Protein AF-A0A6L2KQP3-F1 (afdb_monomer_lite)

pLDDT: mean 81.33, std 18.06, range [36.25, 96.25]

Structure (mmCIF, N/CA/C/O backbone):
data_AF-A0A6L2KQP3-F1
#
_entry.id   AF-A0A6L2KQP3-F1
#
loop_
_atom_site.group_PDB
_atom_site.id
_atom_site.type_symbol
_atom_site.label_atom_id
_atom_site.label_alt_id
_atom_site.label_comp_id
_atom_site.label_asym_id
_atom_site.label_entity_id
_atom_site.label_seq_id
_atom_site.pdbx_PDB_ins_code
_atom_site.Cartn_x
_atom_site.Cartn_y
_atom_site.Cartn_z
_atom_site.occupancy
_atom_site.B_iso_or_equiv
_atom_site.auth_seq_id
_atom_site.auth_comp_id
_atom_site.auth_asym_id
_atom_site.auth_atom_id
_atom_site.pdbx_PDB_model_num
ATOM 1 N N . MET A 1 1 ? -21.646 -8.370 39.597 1.00 44.97 1 MET A N 1
ATOM 2 C CA . MET A 1 1 ? -21.007 -9.044 38.446 1.00 44.97 1 MET A CA 1
ATOM 3 C C . MET A 1 1 ? -22.076 -9.747 37.629 1.00 44.97 1 MET A C 1
ATOM 5 O O . MET A 1 1 ? -22.590 -10.759 38.076 1.00 44.97 1 MET A O 1
ATOM 9 N N . SER A 1 2 ? -22.398 -9.215 36.455 1.00 36.31 2 SER A N 1
ATOM 10 C CA . SER A 1 2 ? -22.893 -9.989 35.311 1.00 36.31 2 SER A CA 1
ATOM 11 C C . SER A 1 2 ? -22.695 -9.117 34.068 1.00 36.31 2 SER A C 1
ATOM 13 O O . SER A 1 2 ? -23.436 -8.175 33.807 1.00 36.31 2 SER A O 1
ATOM 15 N N . LEU A 1 3 ? -21.600 -9.358 33.345 1.00 36.25 3 LEU A N 1
ATOM 16 C CA . LEU A 1 3 ? -21.358 -8.745 32.040 1.00 36.25 3 LEU A CA 1
ATOM 17 C C . LEU A 1 3 ? -22.376 -9.348 31.068 1.00 36.25 3 LEU A C 1
ATOM 19 O O . LEU A 1 3 ? -22.222 -10.486 30.631 1.00 36.25 3 LEU A O 1
ATOM 23 N N . SER A 1 4 ? -23.455 -8.619 30.780 1.00 43.75 4 SER A N 1
ATOM 24 C CA . SER A 1 4 ? -24.448 -9.055 29.802 1.00 43.75 4 SER A CA 1
ATOM 25 C C . SER A 1 4 ? -23.834 -9.062 28.400 1.00 43.75 4 SER A C 1
ATOM 27 O O . SER A 1 4 ? -23.363 -8.038 27.902 1.00 43.75 4 SER A O 1
ATOM 29 N N . LEU A 1 5 ? -23.902 -10.238 27.787 1.00 45.34 5 LEU A N 1
ATOM 30 C CA . LEU A 1 5 ? -23.433 -10.728 26.487 1.00 45.34 5 LEU A CA 1
ATOM 31 C C . LEU A 1 5 ? -23.929 -9.959 25.235 1.00 45.34 5 LEU A C 1
ATOM 33 O O . LEU A 1 5 ? -24.027 -10.524 24.152 1.00 45.34 5 LEU A O 1
ATOM 37 N N . ALA A 1 6 ? -24.259 -8.675 25.323 1.00 44.72 6 ALA A N 1
ATOM 38 C CA . ALA A 1 6 ? -24.939 -7.962 24.244 1.00 44.72 6 ALA A CA 1
ATOM 39 C C . ALA A 1 6 ? -24.102 -6.801 23.705 1.00 44.72 6 ALA A C 1
ATOM 41 O O . ALA A 1 6 ? -24.374 -5.637 23.981 1.00 44.72 6 ALA A O 1
ATOM 42 N N . LYS A 1 7 ? -23.086 -7.120 22.897 1.00 41.69 7 LYS A N 1
ATOM 43 C CA . LYS A 1 7 ? -22.569 -6.190 21.876 1.00 41.69 7 LYS A CA 1
ATOM 44 C C . LYS A 1 7 ? -21.984 -6.904 20.653 1.00 41.69 7 LYS A C 1
ATOM 46 O O . LYS A 1 7 ? -21.159 -6.351 19.940 1.00 41.69 7 LYS A O 1
ATOM 51 N N . ASN A 1 8 ? -22.492 -8.099 20.353 1.00 43.59 8 ASN A N 1
ATOM 52 C CA . ASN A 1 8 ? -22.413 -8.672 19.011 1.00 43.59 8 ASN A CA 1
ATOM 53 C C . ASN A 1 8 ? -23.546 -8.071 18.170 1.00 43.59 8 ASN A C 1
ATOM 55 O O . ASN A 1 8 ? -24.522 -8.742 17.843 1.00 43.59 8 ASN A O 1
ATOM 59 N N . PHE A 1 9 ? -23.456 -6.771 17.876 1.00 40.03 9 PHE A N 1
ATOM 60 C CA . PHE A 1 9 ? -24.363 -6.142 16.922 1.00 40.03 9 PHE A CA 1
ATOM 61 C C . PHE A 1 9 ? -23.868 -6.496 15.516 1.00 40.03 9 PHE A C 1
ATOM 63 O O . PHE A 1 9 ? -23.011 -5.826 14.943 1.00 40.03 9 PHE A O 1
ATOM 70 N N . MET A 1 10 ? -24.373 -7.618 15.006 1.00 44.03 10 MET A N 1
ATOM 71 C CA . MET A 1 10 ? -24.329 -7.984 13.596 1.00 44.03 10 MET A CA 1
ATOM 72 C C . MET A 1 10 ? -24.978 -6.859 12.790 1.00 44.03 10 MET A C 1
ATOM 74 O O . MET A 1 10 ? -26.200 -6.743 12.735 1.00 44.03 10 MET A O 1
ATOM 78 N N . PHE A 1 11 ? -24.162 -6.016 12.166 1.00 43.25 11 PHE A N 1
ATOM 79 C CA . PHE A 1 11 ? -24.639 -5.044 11.194 1.00 43.25 11 PHE A CA 1
ATOM 80 C C . PHE A 1 11 ? -24.849 -5.762 9.856 1.00 43.25 11 PHE A C 1
ATOM 82 O O . PHE A 1 11 ? -24.047 -5.671 8.931 1.00 43.25 11 PHE A O 1
ATOM 89 N N . VAL A 1 12 ? -25.920 -6.552 9.783 1.00 46.81 12 VAL A N 1
ATOM 90 C CA . VAL A 1 12 ? -26.441 -7.070 8.518 1.00 46.81 12 VAL A CA 1
ATOM 91 C C . VAL A 1 12 ? -27.135 -5.897 7.838 1.00 46.81 12 VAL A C 1
ATOM 93 O O . VAL A 1 12 ? -28.289 -5.597 8.129 1.00 46.81 12 VAL A O 1
ATOM 96 N N . GLY A 1 13 ? -26.394 -5.184 6.986 1.00 51.16 13 GLY A N 1
ATOM 97 C CA . GLY A 1 13 ? -27.004 -4.229 6.065 1.00 51.16 13 GLY A CA 1
ATOM 98 C C . GLY A 1 13 ? -26.132 -3.126 5.473 1.00 51.16 13 GLY A C 1
ATOM 99 O O . GLY A 1 13 ? -26.520 -2.610 4.432 1.00 51.16 13 GLY A O 1
ATOM 100 N N . ALA A 1 14 ? -24.991 -2.725 6.046 1.00 43.19 14 ALA A N 1
ATOM 101 C CA . ALA A 1 14 ? -24.335 -1.521 5.531 1.00 43.19 14 ALA A CA 1
ATOM 102 C C . ALA A 1 14 ? -22.805 -1.475 5.683 1.00 43.19 14 ALA A C 1
ATOM 104 O O . ALA A 1 14 ? -22.225 -1.869 6.686 1.00 43.19 14 ALA A O 1
ATOM 105 N N . ASP A 1 15 ? -22.179 -0.979 4.619 1.00 45.91 15 ASP A N 1
ATOM 106 C CA . ASP A 1 15 ? -20.753 -0.732 4.427 1.00 45.91 15 ASP A CA 1
ATOM 107 C C . ASP A 1 15 ? -19.818 -1.934 4.680 1.00 45.91 15 ASP A C 1
ATOM 109 O O . ASP A 1 15 ? -19.306 -2.159 5.773 1.00 45.91 15 ASP A O 1
ATOM 113 N N . ASN A 1 16 ? -19.476 -2.656 3.606 1.00 55.16 16 ASN A N 1
ATOM 114 C CA . ASN A 1 16 ? -18.390 -3.648 3.576 1.00 55.16 16 ASN A CA 1
ATOM 115 C C . ASN A 1 16 ? -16.994 -3.010 3.773 1.00 55.16 16 ASN A C 1
ATOM 117 O O . ASN A 1 16 ? -15.998 -3.562 3.306 1.00 55.16 16 ASN A O 1
ATOM 121 N N . ARG A 1 17 ? -16.882 -1.827 4.383 1.00 56.75 17 ARG A N 1
ATOM 122 C CA . ARG A 1 17 ? -15.606 -1.189 4.716 1.00 56.75 17 ARG A CA 1
ATOM 123 C C . ARG A 1 17 ? -15.075 -1.785 6.018 1.00 56.75 17 ARG A C 1
ATOM 125 O O . ARG A 1 17 ? -15.839 -1.886 6.967 1.00 56.75 17 ARG A O 1
ATOM 132 N N . PRO A 1 18 ? -13.782 -2.124 6.112 1.00 59.59 18 PRO A N 1
ATOM 133 C CA . PRO A 1 18 ? -13.110 -2.366 7.384 1.00 59.59 18 PRO A CA 1
ATOM 134 C C . PRO A 1 18 ? -12.825 -1.001 8.023 1.00 59.59 18 PRO A C 1
ATOM 136 O O . PRO A 1 18 ? -11.847 -0.359 7.640 1.00 59.59 18 PRO A O 1
ATOM 139 N N . PRO A 1 19 ? -13.665 -0.470 8.925 1.00 64.25 19 PRO A N 1
ATOM 140 C CA . PRO A 1 19 ? -13.567 0.932 9.265 1.00 64.25 19 PRO A CA 1
ATOM 141 C C . PRO A 1 19 ? -12.707 1.071 10.519 1.00 64.25 19 PRO A C 1
ATOM 143 O O . PRO A 1 19 ? -13.148 0.750 11.626 1.00 64.25 19 PRO A O 1
ATOM 146 N N . MET A 1 20 ? -11.499 1.612 10.367 1.00 76.06 20 MET A N 1
ATOM 147 C CA . MET A 1 20 ? -10.813 2.251 11.486 1.00 76.06 20 MET A CA 1
ATOM 148 C C . MET A 1 20 ? -11.521 3.580 11.758 1.00 76.06 20 MET A C 1
ATOM 150 O O . MET A 1 20 ? -11.089 4.621 11.281 1.00 76.06 20 MET A O 1
ATOM 154 N N . ARG A 1 21 ? -12.667 3.545 12.454 1.00 67.38 21 ARG A N 1
ATOM 155 C CA . ARG A 1 21 ? -13.480 4.750 12.723 1.00 67.38 21 ARG A CA 1
ATOM 156 C C . ARG A 1 21 ? -12.734 5.779 13.576 1.00 67.38 21 ARG A C 1
ATOM 158 O O . ARG A 1 21 ? -12.888 6.973 13.351 1.00 67.38 21 ARG A O 1
ATOM 165 N N . ASP A 1 22 ? -11.911 5.309 14.508 1.00 72.31 22 ASP A N 1
ATOM 166 C CA . ASP A 1 22 ? -11.028 6.114 15.350 1.00 72.31 22 ASP A CA 1
ATOM 167 C C . ASP A 1 22 ? -9.716 5.353 15.637 1.00 72.31 22 ASP A C 1
ATOM 169 O O . ASP A 1 22 ? -9.595 4.156 15.347 1.00 72.31 22 ASP A O 1
ATOM 173 N N . LYS A 1 23 ? -8.728 6.050 16.216 1.00 76.38 23 LYS A N 1
ATOM 174 C CA . LYS A 1 23 ? -7.388 5.504 16.504 1.00 76.38 23 LYS A CA 1
ATOM 175 C C . LYS A 1 23 ? -7.403 4.302 17.460 1.00 76.38 23 LYS A C 1
ATOM 177 O O . LYS A 1 23 ? -6.550 3.430 17.337 1.00 76.38 23 LYS A O 1
ATOM 182 N N . THR A 1 24 ? -8.379 4.199 18.367 1.00 80.44 24 THR A N 1
ATOM 183 C CA . THR A 1 24 ? -8.484 3.088 19.338 1.00 80.44 24 THR A CA 1
ATOM 184 C C . THR A 1 24 ? -8.811 1.751 18.673 1.00 80.44 24 THR A C 1
ATOM 186 O O . THR A 1 24 ? -8.628 0.689 19.266 1.00 80.44 24 THR A O 1
ATOM 189 N N . LYS A 1 25 ? -9.288 1.780 17.421 1.00 84.75 25 LYS A N 1
ATOM 190 C CA . LYS A 1 25 ? -9.589 0.587 16.620 1.00 84.75 25 LYS A CA 1
ATOM 191 C C . LYS A 1 25 ? -8.441 0.158 15.713 1.00 84.75 25 LYS A C 1
ATOM 193 O O . LYS A 1 25 ? -8.632 -0.770 14.929 1.00 84.75 25 LYS A O 1
ATOM 198 N N . TYR A 1 26 ? -7.262 0.774 15.835 1.00 87.25 26 TYR A N 1
ATOM 199 C CA . TYR A 1 26 ? -6.108 0.445 15.002 1.00 87.25 26 TYR A CA 1
ATOM 200 C C . TYR A 1 26 ? -5.740 -1.043 15.064 1.00 87.25 26 TYR A C 1
ATOM 202 O O . TYR A 1 26 ? -5.657 -1.669 14.018 1.00 87.25 26 TYR A O 1
ATOM 210 N N . ASN A 1 27 ? -5.630 -1.649 16.252 1.00 86.69 27 ASN A N 1
ATOM 211 C CA . ASN A 1 27 ? -5.262 -3.071 16.371 1.00 86.69 27 ASN A CA 1
ATOM 212 C C . ASN A 1 27 ? -6.264 -4.003 15.665 1.00 86.69 27 ASN A C 1
ATOM 214 O O . ASN A 1 27 ? -5.884 -4.995 15.036 1.00 86.69 27 ASN A O 1
ATOM 218 N N . SER A 1 28 ? -7.559 -3.667 15.732 1.00 85.75 28 SER A N 1
ATOM 219 C CA . SER A 1 28 ? -8.600 -4.383 14.992 1.00 85.75 28 SER A CA 1
ATOM 220 C C . SER A 1 28 ? -8.452 -4.179 13.486 1.00 85.75 28 SER A C 1
ATOM 222 O O . SER A 1 28 ? -8.566 -5.139 12.731 1.00 85.75 28 SER A O 1
ATOM 224 N N . TRP A 1 29 ? -8.168 -2.953 13.045 1.00 89.56 29 TRP A N 1
ATOM 225 C CA . TRP A 1 29 ? -7.932 -2.642 11.639 1.00 89.56 29 TRP A CA 1
ATOM 226 C C . TRP A 1 29 ? -6.674 -3.329 11.090 1.00 89.56 29 TRP A C 1
ATOM 228 O O . TRP A 1 29 ? -6.771 -3.984 10.058 1.00 89.56 29 TRP A O 1
ATOM 238 N N . GLU A 1 30 ? -5.534 -3.277 11.787 1.00 90.31 30 GLU A N 1
ATOM 239 C CA . GLU A 1 30 ? -4.271 -3.910 11.369 1.00 90.31 30 GLU A CA 1
ATOM 240 C C . GLU A 1 30 ? -4.445 -5.429 11.208 1.00 90.31 30 GLU A C 1
ATOM 242 O O . GLU A 1 30 ? -3.973 -6.008 10.230 1.00 90.31 30 GLU A O 1
ATOM 247 N N . SER A 1 31 ? -5.199 -6.068 12.111 1.00 88.06 31 SER A N 1
ATOM 248 C CA . SER A 1 31 ? -5.478 -7.511 12.052 1.00 88.06 31 SER A CA 1
ATOM 249 C C . SER A 1 31 ? -6.501 -7.883 10.971 1.00 88.06 31 SER A C 1
ATOM 251 O O . SER A 1 31 ? -6.370 -8.911 10.304 1.00 88.06 31 SER A O 1
ATOM 253 N N . TYR A 1 32 ? -7.544 -7.068 10.792 1.00 87.38 32 TYR A N 1
ATOM 254 C CA . TYR A 1 32 ? -8.673 -7.390 9.915 1.00 87.38 32 TYR A CA 1
ATOM 255 C C . TYR A 1 32 ? -8.444 -6.979 8.458 1.00 87.38 32 TYR A C 1
ATOM 257 O O . TYR A 1 32 ? -8.881 -7.675 7.541 1.00 87.38 32 TYR A O 1
ATOM 265 N N . MET A 1 33 ? -7.747 -5.870 8.217 1.00 90.88 33 MET A N 1
ATOM 266 C CA . MET A 1 33 ? -7.590 -5.288 6.885 1.00 90.88 33 MET A CA 1
ATOM 267 C C . MET A 1 33 ? -6.924 -6.246 5.879 1.00 90.88 33 MET A C 1
ATOM 269 O O . MET A 1 33 ? -7.466 -6.415 4.782 1.00 90.88 33 MET A O 1
ATOM 273 N N . PRO A 1 34 ? -5.840 -6.973 6.218 1.00 92.31 34 PRO A N 1
ATOM 274 C CA . PRO A 1 34 ? -5.265 -7.962 5.309 1.00 92.31 34 PRO A CA 1
ATOM 275 C C . PRO A 1 34 ? -6.225 -9.123 5.008 1.00 92.31 34 PRO A C 1
ATOM 277 O O . PRO A 1 34 ? -6.273 -9.594 3.872 1.00 92.31 34 PRO A O 1
ATOM 280 N N . LEU A 1 35 ? -7.025 -9.567 5.987 1.00 91.81 35 LEU A N 1
ATOM 281 C CA . LEU A 1 35 ? -8.027 -10.628 5.800 1.00 91.81 35 LEU A CA 1
ATOM 282 C C . LEU A 1 35 ? -9.152 -10.174 4.867 1.00 91.81 35 LEU A C 1
ATOM 284 O O . LEU A 1 35 ? -9.524 -10.897 3.942 1.00 91.81 35 LEU A O 1
ATOM 288 N N . TYR A 1 36 ? -9.635 -8.950 5.067 1.00 90.12 36 TYR A N 1
ATOM 289 C CA . TYR A 1 36 ? -10.627 -8.319 4.209 1.00 90.12 36 TYR A CA 1
ATOM 290 C C . TYR A 1 36 ? -10.146 -8.218 2.755 1.00 90.12 36 TYR A C 1
ATOM 292 O O . TYR A 1 36 ? -10.859 -8.613 1.832 1.00 90.12 36 TYR A O 1
ATOM 300 N N . ILE A 1 37 ? -8.918 -7.734 2.541 1.00 92.75 37 ILE A N 1
ATOM 301 C CA . ILE A 1 37 ? -8.317 -7.633 1.204 1.00 92.75 37 ILE A CA 1
ATOM 302 C C . ILE A 1 37 ? -8.155 -9.023 0.584 1.00 92.75 37 ILE A C 1
ATOM 304 O O . ILE A 1 37 ? -8.474 -9.210 -0.590 1.00 92.75 37 ILE A O 1
ATOM 308 N N . LYS A 1 38 ? -7.711 -10.014 1.367 1.00 93.19 38 LYS A N 1
ATOM 309 C CA . LYS A 1 38 ? -7.531 -11.399 0.912 1.00 93.19 38 LYS A CA 1
ATOM 310 C C . LYS A 1 38 ? -8.836 -12.035 0.421 1.00 93.19 38 LYS A C 1
ATOM 312 O O . LYS A 1 38 ? -8.775 -12.875 -0.472 1.00 93.19 38 LYS A O 1
ATOM 317 N N . GLY A 1 39 ? -9.984 -11.625 0.966 1.00 91.44 39 GLY A N 1
ATOM 318 C CA . GLY A 1 39 ? -11.314 -12.059 0.528 1.00 91.44 39 GLY A CA 1
ATOM 319 C C . GLY A 1 39 ? -11.808 -11.425 -0.779 1.00 91.44 39 GLY A C 1
ATOM 320 O O . GLY A 1 39 ? -12.829 -11.856 -1.308 1.00 91.44 39 GLY A O 1
ATOM 321 N N . LYS A 1 40 ? -11.114 -10.415 -1.321 1.00 90.06 40 LYS A N 1
ATOM 322 C CA . LYS A 1 40 ? -11.452 -9.808 -2.617 1.00 90.06 40 LYS A CA 1
ATOM 323 C C . LYS A 1 40 ? -10.846 -10.585 -3.783 1.00 90.06 40 LYS A C 1
ATOM 325 O O . LYS A 1 40 ? -9.899 -11.357 -3.639 1.00 90.06 40 LYS A O 1
ATOM 330 N N . GLU A 1 41 ? -11.355 -10.300 -4.976 1.00 93.00 41 GLU A N 1
ATOM 331 C CA . GLU A 1 41 ? -10.731 -10.721 -6.226 1.00 93.00 41 GLU A CA 1
ATOM 332 C C . GLU A 1 41 ? -9.255 -10.283 -6.271 1.00 93.00 41 GLU A C 1
ATOM 334 O O . GLU A 1 41 ? -8.921 -9.140 -5.946 1.00 93.00 41 GLU A O 1
ATOM 339 N N . HIS A 1 42 ? -8.367 -11.208 -6.647 1.00 95.31 42 HIS A N 1
ATOM 340 C CA . HIS A 1 42 ? -6.909 -11.032 -6.603 1.00 95.31 42 HIS A CA 1
ATOM 341 C C . HIS A 1 42 ? -6.350 -10.679 -5.211 1.00 95.31 42 HIS A C 1
ATOM 343 O O . HIS A 1 42 ? -5.256 -10.123 -5.101 1.00 95.31 42 HIS A O 1
ATOM 349 N N . GLY A 1 43 ? -7.052 -11.047 -4.135 1.00 94.69 43 GLY A N 1
ATOM 350 C CA . GLY A 1 43 ? -6.725 -10.654 -2.764 1.00 94.69 43 GLY A CA 1
ATOM 351 C C . GLY A 1 43 ? -5.291 -10.959 -2.327 1.00 94.69 43 GLY A C 1
ATOM 352 O O . GLY A 1 43 ? -4.675 -10.136 -1.659 1.00 94.69 43 GLY A O 1
ATOM 353 N N . LYS A 1 44 ? -4.704 -12.085 -2.761 1.00 95.94 44 LYS A N 1
ATOM 354 C CA . LYS A 1 44 ? -3.288 -12.405 -2.479 1.00 95.94 44 LYS A CA 1
ATOM 355 C C . LYS A 1 44 ? -2.321 -11.356 -3.048 1.00 95.94 44 LYS A C 1
ATOM 357 O O . LYS A 1 44 ? -1.398 -10.955 -2.350 1.00 95.94 44 LYS A O 1
ATOM 362 N N . LEU A 1 45 ? -2.542 -10.906 -4.287 1.00 95.38 45 LEU A N 1
ATOM 363 C CA . LEU A 1 45 ? -1.715 -9.881 -4.936 1.00 95.38 45 LEU A CA 1
ATOM 364 C C . LEU A 1 45 ? -1.918 -8.511 -4.282 1.00 95.38 45 LEU A C 1
ATOM 366 O O . LEU A 1 45 ? -0.961 -7.773 -4.084 1.00 95.38 45 LEU A O 1
ATOM 370 N N . LEU A 1 46 ? -3.158 -8.181 -3.922 1.00 95.94 46 LEU A N 1
ATOM 371 C CA . LEU A 1 46 ? -3.456 -6.932 -3.225 1.00 95.94 46 LEU A CA 1
ATOM 372 C C . LEU A 1 46 ? -2.769 -6.879 -1.853 1.00 95.94 46 LEU A C 1
ATOM 374 O O . LEU A 1 46 ? -2.156 -5.868 -1.530 1.00 95.94 46 LEU A O 1
ATOM 378 N N . VAL A 1 47 ? -2.812 -7.966 -1.074 1.00 96.12 47 VAL A N 1
ATOM 379 C CA . VAL A 1 47 ? -2.089 -8.056 0.207 1.00 96.12 47 VAL A CA 1
ATOM 380 C C . VAL A 1 47 ? -0.577 -7.929 -0.000 1.00 96.12 47 VAL A C 1
ATOM 382 O O . VAL A 1 47 ? 0.064 -7.191 0.743 1.00 96.12 47 VAL A O 1
ATOM 385 N N . ASP A 1 48 ? -0.011 -8.584 -1.021 1.00 95.94 48 ASP A N 1
ATOM 386 C CA . ASP A 1 48 ? 1.413 -8.449 -1.370 1.00 95.94 48 ASP A CA 1
ATOM 387 C C . ASP A 1 48 ? 1.798 -6.981 -1.612 1.00 95.94 48 ASP A C 1
ATOM 389 O O . ASP A 1 48 ? 2.761 -6.489 -1.035 1.00 95.94 48 ASP A O 1
ATOM 393 N N . LEU A 1 49 ? 0.999 -6.242 -2.384 1.00 96.25 49 LEU A N 1
ATOM 394 C CA . LEU A 1 49 ? 1.250 -4.825 -2.674 1.00 96.25 49 LEU A CA 1
ATOM 395 C C . LEU A 1 49 ? 1.138 -3.922 -1.434 1.00 96.25 49 LEU A C 1
ATOM 397 O O . LEU A 1 49 ? 1.871 -2.937 -1.323 1.00 96.25 49 LEU A O 1
ATOM 401 N N . VAL A 1 50 ? 0.243 -4.251 -0.496 1.00 95.19 50 VAL A N 1
ATOM 402 C CA . VAL A 1 50 ? 0.095 -3.517 0.773 1.00 95.19 50 VAL A CA 1
ATOM 403 C C . VAL A 1 50 ? 1.272 -3.771 1.707 1.00 95.19 50 VAL A C 1
ATOM 405 O O . VAL A 1 50 ? 1.733 -2.834 2.349 1.00 95.19 50 VAL A O 1
ATOM 408 N N . LEU A 1 51 ? 1.757 -5.011 1.802 1.00 94.44 51 LEU A N 1
ATOM 409 C CA . LEU A 1 51 ? 2.753 -5.397 2.808 1.00 94.44 51 LEU A CA 1
ATOM 410 C C . LEU A 1 51 ? 4.196 -5.307 2.308 1.00 94.44 51 LEU A C 1
ATOM 412 O O . LEU A 1 51 ? 5.074 -4.931 3.085 1.00 94.44 51 LEU A O 1
ATOM 416 N N . ASN A 1 52 ? 4.432 -5.604 1.030 1.00 93.62 52 ASN A N 1
ATOM 417 C CA . ASN A 1 52 ? 5.767 -5.671 0.430 1.00 93.62 52 ASN A CA 1
ATOM 418 C C . ASN A 1 52 ? 6.071 -4.488 -0.495 1.00 93.62 52 ASN A C 1
ATOM 420 O O . ASN A 1 52 ? 7.231 -4.254 -0.824 1.00 93.62 52 ASN A O 1
ATOM 424 N N . GLY A 1 53 ? 5.058 -3.706 -0.874 1.00 89.81 53 GLY A N 1
ATOM 425 C CA . GLY A 1 53 ? 5.247 -2.486 -1.647 1.00 89.81 53 GLY A CA 1
ATOM 426 C C . GLY A 1 53 ? 4.767 -2.555 -3.094 1.00 89.81 53 GLY A C 1
ATOM 427 O O . GLY A 1 53 ? 4.418 -3.617 -3.616 1.00 89.81 53 GLY A O 1
ATOM 428 N N . PRO A 1 54 ? 4.714 -1.384 -3.747 1.00 87.56 54 PRO A N 1
ATOM 429 C CA . PRO A 1 54 ? 4.208 -1.236 -5.103 1.00 87.56 54 PRO A CA 1
ATOM 430 C C . PRO A 1 54 ? 5.148 -1.867 -6.136 1.00 87.56 54 PRO A C 1
ATOM 432 O O . PRO A 1 54 ? 6.282 -2.256 -5.855 1.00 87.56 54 PRO A O 1
ATOM 435 N N . PHE A 1 55 ? 4.678 -1.910 -7.380 1.00 85.75 55 PHE A N 1
ATOM 436 C CA . PHE A 1 55 ? 5.571 -2.063 -8.521 1.00 85.75 55 PHE A CA 1
ATOM 437 C C . PHE A 1 55 ? 6.588 -0.908 -8.560 1.00 85.75 55 PHE A C 1
ATOM 439 O O . PHE A 1 55 ? 6.220 0.247 -8.367 1.00 85.75 55 PHE A O 1
ATOM 446 N N . GLN A 1 56 ? 7.856 -1.222 -8.829 1.00 85.25 56 GLN A N 1
ATOM 447 C CA . GLN A 1 56 ? 8.916 -0.228 -8.974 1.00 85.25 56 GLN A CA 1
ATOM 448 C C . GLN A 1 56 ? 9.307 -0.094 -10.443 1.00 85.25 56 GLN A C 1
ATOM 450 O O . GLN A 1 56 ? 9.622 -1.086 -11.105 1.00 85.25 56 GLN A O 1
ATOM 455 N N . TYR A 1 57 ? 9.330 1.140 -10.945 1.00 86.94 57 TYR A N 1
ATOM 456 C CA . TYR A 1 57 ? 9.845 1.420 -12.278 1.00 86.94 57 TYR A CA 1
ATOM 457 C C . TYR A 1 57 ? 11.346 1.124 -12.329 1.00 86.94 57 TYR A C 1
ATOM 459 O O . TYR A 1 57 ? 12.142 1.700 -11.588 1.00 86.94 57 TYR A O 1
ATOM 467 N N . GLY A 1 58 ? 11.737 0.217 -13.227 1.00 88.75 58 GLY A N 1
ATOM 468 C CA . GLY A 1 58 ? 13.147 -0.032 -13.523 1.00 88.75 58 GLY A CA 1
ATOM 469 C C . GLY A 1 58 ? 13.812 1.161 -14.218 1.00 88.75 58 GLY A C 1
ATOM 470 O O . GLY A 1 58 ? 13.165 2.154 -14.547 1.00 88.75 58 GLY A O 1
ATOM 471 N N . LYS A 1 59 ? 15.109 1.045 -14.500 1.00 91.94 59 LYS A N 1
ATOM 472 C CA . LYS A 1 59 ? 15.862 2.033 -15.284 1.00 91.94 59 LYS A CA 1
ATOM 473 C C . LYS A 1 59 ? 16.097 1.517 -16.703 1.00 91.94 59 LYS A C 1
ATOM 475 O O . LYS A 1 59 ? 16.203 0.310 -16.907 1.00 91.94 59 LYS A O 1
ATOM 480 N N . ILE A 1 60 ? 16.170 2.428 -17.665 1.00 88.88 60 ILE A N 1
ATOM 481 C CA . ILE A 1 60 ? 16.630 2.163 -19.030 1.00 88.88 60 ILE A CA 1
ATOM 482 C C . ILE A 1 60 ? 17.911 2.947 -19.281 1.00 88.88 60 ILE A C 1
ATOM 484 O O . ILE A 1 60 ? 18.048 4.088 -18.836 1.00 88.88 60 ILE A O 1
ATOM 488 N N . ILE A 1 61 ? 18.846 2.296 -19.967 1.00 91.44 61 ILE A N 1
ATOM 489 C CA . ILE A 1 61 ? 20.066 2.923 -20.459 1.00 91.44 61 ILE A CA 1
ATOM 490 C C . ILE A 1 61 ? 19.747 3.423 -21.860 1.00 91.44 61 ILE A C 1
ATOM 492 O O . ILE A 1 61 ? 19.416 2.629 -22.740 1.00 91.44 61 ILE A O 1
ATOM 496 N N . GLU A 1 62 ? 19.822 4.731 -22.051 1.00 88.12 62 GLU A N 1
ATOM 497 C CA . GLU A 1 62 ? 19.804 5.321 -23.377 1.00 88.12 62 GLU A CA 1
ATOM 498 C C . GLU A 1 62 ? 21.241 5.355 -23.889 1.00 88.12 62 GLU A C 1
ATOM 500 O O . GLU A 1 62 ? 22.100 5.974 -23.250 1.00 88.12 62 GLU A O 1
ATOM 505 N N . PRO A 1 63 ? 21.540 4.643 -24.988 1.00 87.12 63 PRO A N 1
ATOM 506 C CA . PRO A 1 63 ? 22.882 4.631 -25.535 1.00 87.12 63 PRO A CA 1
ATOM 507 C C . PRO A 1 63 ? 23.277 6.046 -25.960 1.00 87.12 63 PRO A C 1
ATOM 509 O O . PRO A 1 63 ? 22.498 6.766 -26.584 1.00 87.12 63 PRO A O 1
ATOM 512 N N . GLY A 1 64 ? 24.498 6.429 -25.596 1.00 86.75 64 GLY A N 1
ATOM 513 C CA . GLY A 1 64 ? 25.122 7.654 -26.075 1.00 86.75 64 GLY A CA 1
ATOM 514 C C . GLY A 1 64 ? 25.518 7.534 -27.545 1.00 86.75 64 GLY A C 1
ATOM 515 O O . GLY A 1 64 ? 25.469 6.452 -28.134 1.00 86.75 64 GLY A O 1
ATOM 5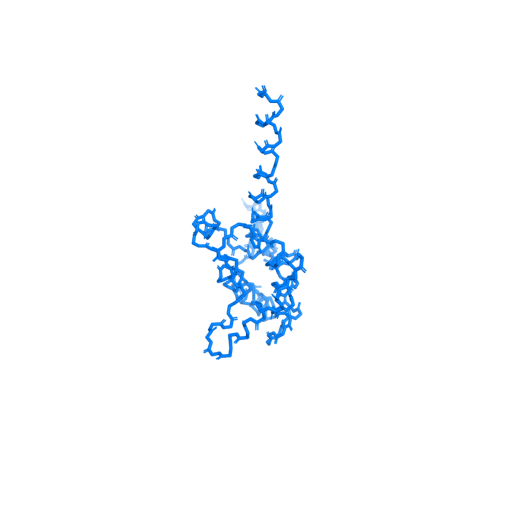16 N N . ASN A 1 65 ? 25.940 8.647 -28.133 1.00 88.31 65 ASN A N 1
ATOM 517 C CA . ASN A 1 65 ? 26.535 8.685 -29.469 1.00 88.31 65 ASN A CA 1
ATOM 518 C C . ASN A 1 65 ? 27.984 9.200 -29.400 1.00 88.31 65 ASN A C 1
ATOM 520 O O . ASN A 1 65 ? 28.517 9.420 -28.316 1.00 88.31 65 ASN A O 1
ATOM 524 N N . GLU A 1 66 ? 28.627 9.415 -30.550 1.00 87.44 66 GLU A N 1
ATOM 525 C CA . GLU A 1 66 ? 30.033 9.854 -30.643 1.00 87.44 66 GLU A CA 1
ATOM 526 C C . GLU A 1 66 ? 30.352 11.137 -29.853 1.00 87.44 66 GLU A C 1
ATOM 528 O O . GLU A 1 66 ? 31.504 11.383 -29.507 1.00 87.44 66 GLU A O 1
ATOM 533 N N . THR A 1 67 ? 29.339 11.950 -29.543 1.00 87.19 67 THR A N 1
ATOM 534 C CA . THR A 1 67 ? 29.473 13.233 -28.841 1.00 87.19 67 THR A CA 1
ATOM 535 C C . THR A 1 67 ? 28.748 13.287 -27.493 1.00 87.19 67 THR A C 1
ATOM 537 O O . THR A 1 67 ? 28.840 14.304 -26.807 1.00 87.19 67 THR A O 1
ATOM 540 N N . THR A 1 68 ? 28.049 12.226 -27.065 1.00 87.38 68 THR A N 1
ATOM 541 C CA . THR A 1 68 ? 27.269 12.228 -25.812 1.00 87.38 68 THR A CA 1
ATOM 542 C C . THR A 1 68 ? 27.410 10.920 -25.028 1.00 87.38 68 THR A C 1
ATOM 544 O O . THR A 1 68 ? 27.369 9.841 -25.619 1.00 87.38 68 THR A O 1
ATOM 547 N N . PRO A 1 69 ? 27.556 10.971 -23.689 1.00 90.12 69 PRO A N 1
ATOM 548 C CA . PRO A 1 69 ? 27.613 9.765 -22.872 1.00 90.12 69 PRO A CA 1
ATOM 549 C C . PRO A 1 69 ? 26.242 9.087 -22.799 1.00 90.12 69 PRO A C 1
ATOM 551 O O . PRO A 1 69 ? 25.201 9.742 -22.865 1.00 90.12 69 PRO A O 1
ATOM 554 N N . ALA A 1 70 ? 26.243 7.767 -22.605 1.00 90.81 70 ALA A N 1
ATOM 555 C CA . ALA A 1 70 ? 25.021 7.031 -22.308 1.00 90.81 70 ALA A CA 1
ATOM 556 C C . ALA A 1 70 ? 24.377 7.565 -21.024 1.00 90.81 70 ALA A C 1
ATOM 558 O O . ALA A 1 70 ? 25.062 7.806 -20.025 1.00 90.81 70 ALA A O 1
ATOM 559 N N . THR A 1 71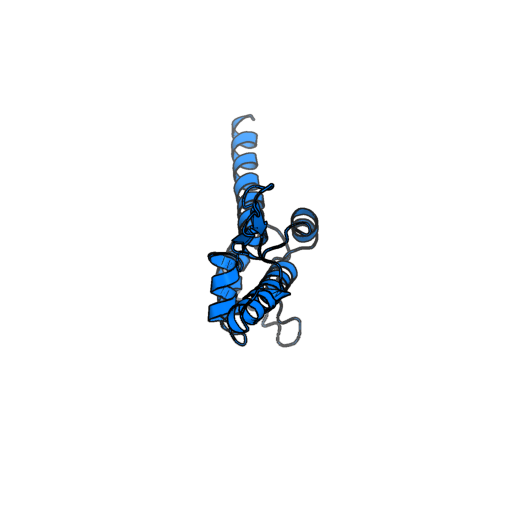 ? 23.059 7.733 -21.041 1.00 92.00 71 THR A N 1
ATOM 560 C CA . THR A 1 71 ? 22.311 8.241 -19.889 1.00 92.00 71 THR A CA 1
ATOM 561 C C . THR A 1 71 ? 21.419 7.155 -19.314 1.00 92.00 71 THR A C 1
ATOM 563 O O . THR A 1 71 ? 21.007 6.217 -19.995 1.00 92.00 71 THR A O 1
ATOM 566 N N . VAL A 1 72 ? 21.139 7.248 -18.017 1.00 92.25 72 VAL A N 1
ATOM 567 C CA . VAL A 1 72 ? 20.225 6.330 -17.342 1.00 92.25 72 VAL A CA 1
ATOM 568 C C . VAL A 1 72 ? 18.995 7.115 -16.933 1.00 92.25 72 VAL A C 1
ATOM 570 O O . VAL A 1 72 ? 19.091 8.027 -16.112 1.00 92.25 72 VAL A O 1
ATOM 573 N N . ARG A 1 73 ? 17.830 6.736 -17.459 1.00 89.25 73 ARG A N 1
ATOM 574 C CA . ARG A 1 73 ? 16.548 7.325 -17.054 1.00 89.25 73 ARG A CA 1
ATOM 575 C C . ARG A 1 73 ? 15.590 6.276 -16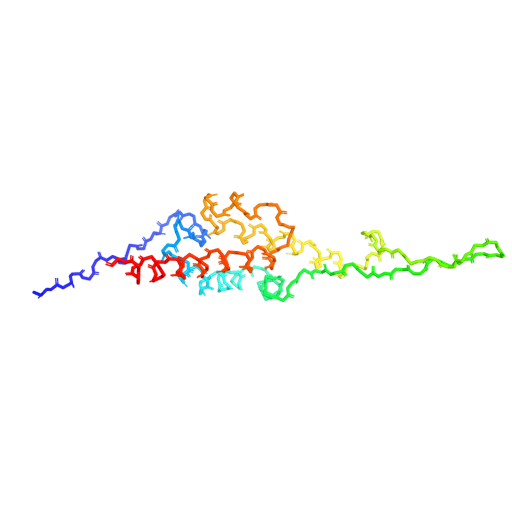.508 1.00 89.25 73 ARG A C 1
ATOM 577 O O . ARG A 1 73 ? 15.740 5.078 -16.751 1.00 89.25 73 ARG A O 1
ATOM 584 N N . ALA A 1 74 ? 14.604 6.721 -15.736 1.00 88.25 74 ALA A N 1
ATOM 585 C CA . ALA A 1 74 ? 13.548 5.842 -15.249 1.00 88.25 74 ALA A CA 1
ATOM 586 C C . ALA A 1 74 ? 12.682 5.345 -16.419 1.00 88.25 74 ALA A C 1
ATOM 588 O O . ALA A 1 74 ? 12.368 6.102 -17.341 1.00 88.25 74 ALA A O 1
ATOM 589 N N . ARG A 1 75 ? 12.274 4.073 -16.370 1.00 91.56 75 ARG A N 1
ATOM 590 C CA . ARG A 1 75 ? 11.225 3.551 -17.249 1.00 91.56 75 ARG A CA 1
ATOM 591 C C . ARG A 1 75 ? 9.949 4.335 -16.991 1.00 91.56 75 ARG A C 1
ATOM 593 O O . ARG A 1 75 ? 9.617 4.656 -15.857 1.00 91.56 75 ARG A O 1
ATOM 600 N N . THR A 1 76 ? 9.215 4.585 -18.059 1.00 90.62 76 THR A N 1
ATOM 601 C CA . THR A 1 76 ? 7.860 5.138 -18.008 1.00 90.62 76 THR A CA 1
ATOM 602 C C . THR A 1 76 ? 6.841 4.050 -18.344 1.00 90.62 76 THR A C 1
ATOM 604 O O . THR A 1 76 ? 7.211 2.965 -18.800 1.00 90.62 76 THR A O 1
ATOM 607 N N . TYR A 1 77 ? 5.550 4.339 -18.161 1.00 89.31 77 TYR A N 1
ATOM 608 C CA . TYR A 1 77 ? 4.455 3.389 -18.390 1.00 89.31 77 TYR A CA 1
ATOM 609 C C . TYR A 1 77 ? 4.498 2.693 -19.766 1.00 89.31 77 TYR A C 1
ATOM 611 O O . TYR A 1 77 ? 4.205 1.502 -19.875 1.00 89.31 77 TYR A O 1
ATOM 619 N N . ILE A 1 78 ? 4.914 3.402 -20.824 1.00 91.69 78 ILE A N 1
ATOM 620 C CA . ILE A 1 78 ? 4.995 2.845 -22.188 1.00 91.69 78 ILE A CA 1
ATOM 621 C C . ILE A 1 78 ? 5.997 1.691 -22.299 1.00 91.69 78 ILE A C 1
ATOM 623 O O . ILE A 1 78 ? 5.808 0.796 -23.115 1.00 91.69 78 ILE A O 1
ATOM 627 N N . HIS A 1 79 ? 7.025 1.686 -21.448 1.00 91.81 79 HIS A N 1
ATOM 628 C CA . HIS A 1 79 ? 8.077 0.675 -21.442 1.00 91.81 79 HIS A CA 1
ATOM 629 C C . HIS A 1 79 ? 7.694 -0.559 -20.623 1.00 91.81 79 HIS A C 1
ATOM 631 O O . HIS A 1 79 ? 8.483 -1.499 -20.556 1.00 91.81 79 HIS A O 1
ATOM 637 N N . LEU A 1 80 ? 6.540 -0.556 -19.948 1.00 91.88 80 LEU A N 1
ATOM 638 C CA . LEU A 1 80 ? 6.094 -1.660 -19.104 1.00 91.88 80 LEU A CA 1
ATOM 639 C C . LEU A 1 80 ? 5.511 -2.807 -19.932 1.00 91.88 80 LEU A C 1
ATOM 641 O O . LEU A 1 80 ? 4.719 -2.602 -20.855 1.00 91.88 80 LEU A O 1
ATOM 645 N 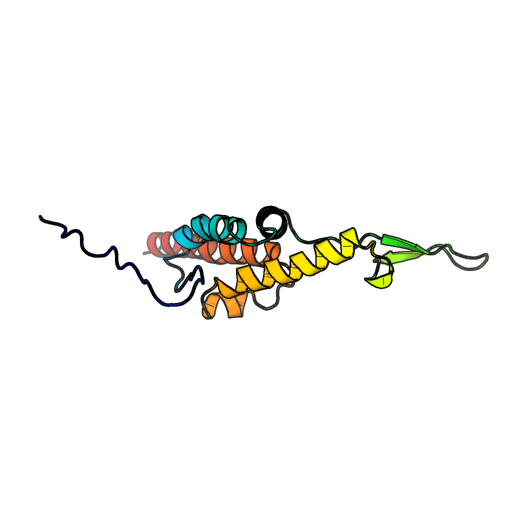N . THR A 1 81 ? 5.849 -4.031 -19.539 1.00 93.25 81 THR A N 1
ATOM 646 C CA . THR A 1 81 ? 5.187 -5.247 -20.019 1.00 93.25 81 THR A CA 1
ATOM 647 C C . THR A 1 81 ? 3.731 -5.281 -19.551 1.00 93.25 81 THR A C 1
ATOM 649 O O . THR A 1 81 ? 3.360 -4.644 -18.562 1.00 93.25 81 THR A O 1
ATOM 652 N N . ASN A 1 82 ? 2.892 -6.089 -20.205 1.00 94.44 82 ASN A N 1
ATOM 653 C CA . ASN A 1 82 ? 1.491 -6.249 -19.795 1.00 94.44 82 ASN A CA 1
ATOM 654 C C . ASN A 1 82 ? 1.363 -6.692 -18.328 1.00 94.44 82 ASN A C 1
ATOM 656 O O . ASN A 1 82 ? 0.524 -6.176 -17.598 1.00 94.44 82 ASN A O 1
ATOM 660 N N . LYS A 1 83 ? 2.242 -7.588 -17.863 1.00 92.56 83 LYS A N 1
ATOM 661 C CA . LYS A 1 83 ? 2.263 -8.048 -16.467 1.00 92.56 83 LYS A CA 1
ATOM 662 C C . LYS A 1 83 ? 2.591 -6.919 -15.483 1.00 92.56 83 LYS A C 1
ATOM 664 O O . LYS A 1 83 ? 1.9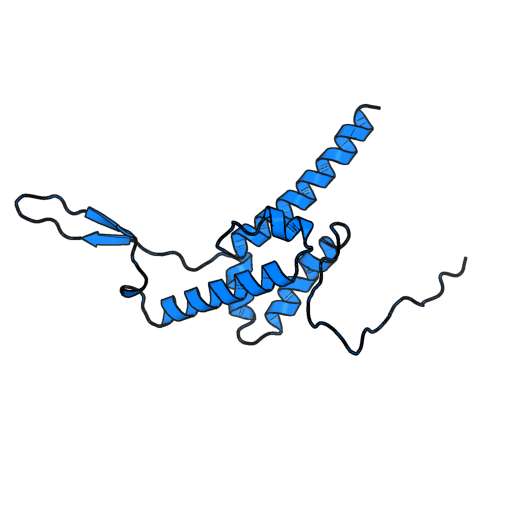87 -6.850 -14.416 1.00 92.56 83 LYS A O 1
ATOM 669 N N . GLU A 1 84 ? 3.532 -6.043 -15.828 1.00 92.44 84 GLU A N 1
ATOM 670 C CA . GLU A 1 84 ? 3.907 -4.894 -14.993 1.00 92.44 84 GLU A CA 1
ATOM 671 C C . GLU A 1 84 ? 2.786 -3.852 -14.938 1.00 92.44 84 GLU A C 1
ATOM 673 O O . GLU A 1 84 ? 2.441 -3.406 -13.848 1.00 92.44 84 GLU A O 1
ATOM 678 N N . LYS A 1 85 ? 2.149 -3.545 -16.076 1.00 93.38 85 LYS A N 1
ATOM 679 C CA . LYS A 1 85 ? 0.975 -2.654 -16.133 1.00 93.38 85 LYS A CA 1
ATOM 680 C C . LYS A 1 85 ? -0.180 -3.180 -15.285 1.00 93.38 85 LYS A C 1
ATOM 682 O O . LYS A 1 85 ? -0.810 -2.425 -14.554 1.00 93.38 85 LYS A O 1
ATOM 687 N N . ILE A 1 86 ? -0.425 -4.490 -15.341 1.00 92.94 86 ILE A N 1
ATOM 688 C CA . ILE A 1 86 ? -1.420 -5.146 -14.489 1.00 92.94 86 ILE A CA 1
ATOM 689 C C . ILE A 1 86 ? -1.055 -4.962 -13.009 1.00 92.94 86 ILE A C 1
ATOM 691 O O . ILE A 1 86 ? -1.902 -4.560 -12.214 1.00 92.94 86 ILE A O 1
ATOM 695 N N . ARG A 1 87 ? 0.203 -5.218 -12.622 1.00 92.62 87 ARG A N 1
ATOM 696 C CA . ARG A 1 87 ? 0.652 -5.060 -11.228 1.00 92.62 87 ARG A CA 1
ATOM 697 C C . ARG A 1 87 ? 0.535 -3.611 -10.740 1.00 92.62 87 ARG A C 1
ATOM 699 O O . ARG A 1 87 ? 0.129 -3.404 -9.602 1.00 92.62 87 ARG A O 1
ATOM 706 N N . GLU A 1 88 ? 0.865 -2.637 -11.581 1.00 92.88 88 GLU A N 1
ATOM 707 C CA . GLU A 1 88 ? 0.734 -1.204 -11.288 1.00 92.88 88 GLU A CA 1
ATOM 708 C C . GLU A 1 88 ? -0.735 -0.805 -11.061 1.00 92.88 88 GLU A C 1
ATOM 710 O O . GLU A 1 88 ? -1.058 -0.238 -10.016 1.00 92.88 88 GLU A O 1
ATOM 715 N N . SER A 1 89 ? -1.644 -1.259 -11.930 1.00 94.06 89 SER A N 1
ATOM 716 C CA . SER A 1 89 ? -3.090 -1.057 -11.767 1.00 94.06 89 SER A CA 1
ATOM 717 C C . SER A 1 89 ? -3.626 -1.665 -10.462 1.00 94.06 89 SER A C 1
ATOM 719 O O . SER A 1 89 ? -4.407 -1.037 -9.738 1.00 94.06 89 SER A O 1
ATOM 721 N N . PHE A 1 90 ? -3.162 -2.865 -10.094 1.00 95.75 90 PHE A N 1
ATOM 722 C CA . PHE A 1 90 ? -3.483 -3.450 -8.790 1.00 95.75 90 PHE A CA 1
ATOM 723 C C . PHE A 1 90 ? -2.881 -2.660 -7.624 1.00 95.75 90 PHE A C 1
ATOM 725 O O . PHE A 1 90 ? -3.490 -2.630 -6.555 1.00 95.75 90 PHE A O 1
ATOM 732 N N . GLY A 1 91 ? -1.737 -2.000 -7.818 1.00 95.50 91 GLY A N 1
ATOM 733 C CA . GLY A 1 91 ? -1.144 -1.079 -6.848 1.00 95.50 91 GLY A CA 1
ATOM 734 C C . GLY A 1 91 ? -2.090 0.070 -6.513 1.00 95.50 91 GLY A C 1
ATOM 735 O O . GLY A 1 91 ? -2.375 0.301 -5.339 1.00 95.50 91 GLY A O 1
ATOM 736 N N . ILE A 1 92 ? -2.671 0.706 -7.534 1.00 94.44 92 ILE A N 1
ATOM 737 C CA . ILE A 1 92 ? -3.687 1.759 -7.364 1.00 94.44 92 ILE A CA 1
ATOM 738 C C . ILE A 1 92 ? -4.912 1.210 -6.617 1.00 94.44 92 ILE A C 1
ATOM 740 O O . ILE A 1 92 ? -5.407 1.826 -5.669 1.00 94.44 92 ILE A O 1
ATOM 744 N N . LYS A 1 93 ? -5.387 0.013 -6.989 1.00 95.56 93 LYS A N 1
ATOM 745 C CA . LYS A 1 93 ? -6.518 -0.646 -6.310 1.00 95.56 93 LYS A CA 1
ATOM 746 C C . LYS A 1 93 ? -6.211 -0.925 -4.834 1.00 95.56 93 LYS A C 1
ATOM 748 O O . LYS A 1 93 ? -7.069 -0.687 -3.986 1.00 95.56 93 LYS A O 1
ATOM 753 N N . ALA A 1 94 ? -5.003 -1.392 -4.521 1.00 95.94 94 ALA A N 1
ATOM 754 C CA . ALA A 1 94 ? -4.551 -1.621 -3.153 1.00 95.94 94 ALA A CA 1
ATOM 755 C C . ALA A 1 94 ? -4.503 -0.312 -2.350 1.00 95.94 94 ALA A C 1
ATOM 757 O O . ALA A 1 94 ? -5.042 -0.269 -1.244 1.00 95.94 94 ALA A O 1
ATOM 758 N N . THR A 1 95 ? -3.949 0.762 -2.926 1.00 95.81 95 THR A N 1
ATOM 759 C CA . THR A 1 95 ? -3.911 2.102 -2.315 1.00 95.81 95 THR A CA 1
ATOM 760 C C . THR A 1 95 ? -5.318 2.573 -1.953 1.00 95.81 95 THR A C 1
ATOM 762 O O . THR A 1 95 ? -5.578 2.923 -0.801 1.00 95.81 95 THR A O 1
ATOM 765 N N . ASN A 1 96 ? -6.256 2.488 -2.899 1.00 93.75 96 ASN A N 1
ATOM 766 C CA . ASN A 1 96 ? -7.642 2.895 -2.679 1.00 93.75 96 ASN A CA 1
ATOM 767 C C . ASN A 1 96 ? -8.316 2.089 -1.565 1.00 93.75 96 ASN A C 1
ATOM 769 O O . ASN A 1 96 ? -9.015 2.666 -0.735 1.00 93.75 96 ASN A O 1
ATOM 773 N N . ILE A 1 97 ? -8.100 0.771 -1.516 1.00 92.69 97 ILE A N 1
ATOM 774 C CA . ILE A 1 97 ? -8.676 -0.064 -0.457 1.00 92.69 97 ILE A CA 1
ATOM 775 C C . ILE A 1 97 ? -8.116 0.342 0.911 1.00 92.69 97 ILE A C 1
ATOM 777 O O . ILE A 1 97 ? -8.905 0.528 1.836 1.00 92.69 97 ILE A O 1
ATOM 781 N N . VAL A 1 98 ? -6.794 0.525 1.041 1.00 93.50 98 VAL A N 1
ATOM 782 C CA . VAL A 1 98 ? -6.170 0.961 2.303 1.00 93.50 98 VAL A CA 1
ATOM 783 C C . VAL A 1 98 ? -6.760 2.289 2.767 1.00 93.50 98 VAL A C 1
ATOM 785 O O . VAL A 1 98 ? -7.233 2.353 3.898 1.00 93.50 98 VAL A O 1
ATOM 788 N N . LEU A 1 99 ? -6.823 3.299 1.893 1.00 92.75 99 LEU A N 1
ATOM 789 C CA . LEU A 1 99 ? -7.372 4.622 2.218 1.00 92.75 99 LEU A CA 1
ATOM 790 C C . LEU A 1 99 ? -8.839 4.568 2.660 1.00 92.75 99 LEU A C 1
ATOM 792 O O . LEU A 1 99 ? -9.217 5.245 3.612 1.00 92.75 99 LEU A O 1
ATOM 796 N N . GLN A 1 100 ? -9.661 3.737 2.016 1.00 89.81 100 GLN A N 1
ATOM 797 C CA . GLN A 1 100 ? -11.072 3.564 2.381 1.00 89.81 100 GLN A CA 1
ATOM 798 C C . GLN A 1 100 ? -11.273 2.952 3.773 1.00 89.81 100 GLN A C 1
ATOM 800 O O . GLN A 1 100 ? -12.350 3.101 4.348 1.00 89.81 100 GLN A O 1
ATOM 805 N N . GLY A 1 101 ? -10.267 2.251 4.301 1.00 90.00 101 GLY A N 1
ATOM 806 C CA . GLY A 1 101 ? -10.305 1.685 5.645 1.00 90.00 101 GLY A CA 1
ATOM 807 C C . GLY A 1 101 ? -9.926 2.668 6.758 1.00 90.00 101 GLY A C 1
ATOM 808 O O . GLY A 1 101 ? -10.031 2.301 7.927 1.00 90.00 101 GLY A O 1
ATOM 809 N N . LEU A 1 102 ? -9.475 3.884 6.430 1.00 90.62 102 LEU A N 1
ATOM 810 C CA . LEU A 1 102 ? -8.973 4.863 7.401 1.00 90.62 102 LEU A CA 1
ATOM 811 C C . LEU A 1 102 ? -10.073 5.811 7.897 1.00 90.62 102 LEU A C 1
ATOM 813 O O . LEU A 1 102 ? -11.029 6.107 7.179 1.00 90.62 102 LEU A O 1
ATOM 817 N N . SER A 1 103 ? -9.906 6.338 9.114 1.00 89.75 103 SER A N 1
ATOM 818 C CA . SER A 1 103 ? -10.685 7.487 9.586 1.00 89.75 103 SER A CA 1
ATOM 819 C C . SER A 1 103 ? -10.302 8.747 8.813 1.00 89.75 103 SER A C 1
ATOM 821 O O . SER A 1 103 ? -9.199 8.844 8.270 1.00 89.75 103 SER A O 1
ATOM 823 N N . GLN A 1 104 ? -11.185 9.747 8.814 1.00 88.81 104 GLN A N 1
ATOM 824 C CA . GLN A 1 104 ? -10.945 11.012 8.118 1.00 88.81 104 GLN A CA 1
ATOM 825 C C . GLN A 1 104 ? -9.651 11.706 8.577 1.00 88.81 104 GLN A C 1
ATOM 827 O O . GLN A 1 104 ? -8.876 12.173 7.744 1.00 88.81 104 GLN A O 1
ATOM 832 N N . ASP A 1 105 ? -9.384 11.726 9.885 1.00 88.94 105 ASP A N 1
ATOM 833 C CA . ASP A 1 105 ? -8.190 12.373 10.444 1.00 88.94 105 ASP A CA 1
ATOM 834 C C . ASP A 1 105 ? -6.902 11.701 9.967 1.00 88.94 105 ASP A C 1
ATOM 836 O O . ASP A 1 105 ? -5.948 12.370 9.575 1.00 88.94 105 ASP A O 1
ATOM 840 N N . ILE A 1 106 ? -6.878 10.365 9.966 1.00 90.69 106 ILE A N 1
ATOM 841 C CA . ILE A 1 106 ? -5.716 9.605 9.507 1.00 90.69 106 ILE A CA 1
ATOM 842 C C . ILE A 1 106 ? -5.568 9.729 7.991 1.00 90.69 106 ILE A C 1
ATOM 844 O O . ILE A 1 106 ? -4.456 9.939 7.513 1.00 90.69 106 ILE A O 1
ATOM 848 N N . TYR A 1 107 ? -6.673 9.665 7.243 1.00 92.00 107 TYR A N 1
ATOM 849 C CA . TYR A 1 107 ? -6.683 9.877 5.799 1.00 92.00 107 TYR A CA 1
ATOM 850 C C . TYR A 1 107 ? -6.035 11.215 5.428 1.00 92.00 107 TYR A C 1
ATOM 852 O O . TYR A 1 107 ? -5.126 11.238 4.603 1.00 92.00 107 TYR A O 1
ATOM 860 N N . ASN A 1 108 ? -6.425 12.314 6.080 1.00 92.31 108 ASN A N 1
ATOM 861 C CA . ASN A 1 108 ? -5.872 13.644 5.807 1.00 92.31 108 ASN A CA 1
ATOM 862 C C . ASN A 1 108 ? -4.349 13.712 6.022 1.00 92.31 108 ASN A C 1
ATOM 864 O O . ASN A 1 108 ? -3.665 14.447 5.317 1.00 92.31 108 ASN A O 1
ATOM 868 N N . LEU A 1 109 ? -3.810 12.932 6.964 1.00 92.62 109 LEU A N 1
ATOM 869 C CA . LEU A 1 109 ? -2.372 12.882 7.239 1.00 92.62 109 LEU A CA 1
ATOM 870 C C . LEU A 1 109 ? -1.589 12.050 6.220 1.00 92.62 109 LEU A C 1
ATOM 872 O O . LEU A 1 109 ? -0.394 12.282 6.043 1.00 92.62 109 LEU A O 1
ATOM 876 N N . VAL A 1 110 ? -2.223 11.076 5.563 1.00 93.31 110 VAL A N 1
ATOM 877 C CA . VAL A 1 110 ? -1.532 10.112 4.688 1.00 93.31 110 VAL A CA 1
ATOM 878 C C . VAL A 1 110 ? -1.952 10.186 3.217 1.00 93.31 110 VAL A C 1
ATOM 880 O O . VAL A 1 110 ? -1.342 9.503 2.398 1.00 93.31 110 VAL A O 1
ATOM 883 N N . ASN A 1 111 ? -2.922 11.026 2.849 1.00 90.25 111 ASN A N 1
ATOM 884 C CA . ASN A 1 111 ? -3.460 11.135 1.483 1.00 90.25 111 ASN A CA 1
ATOM 885 C C . ASN A 1 111 ? -2.439 11.578 0.416 1.00 90.25 111 ASN A C 1
ATOM 887 O O . ASN A 1 111 ? -2.658 11.336 -0.764 1.00 90.25 111 ASN A O 1
ATOM 891 N N . HIS A 1 112 ? -1.320 12.185 0.815 1.00 92.00 112 HIS A N 1
ATOM 892 C CA . HIS A 1 112 ? -0.228 12.580 -0.079 1.00 92.00 112 HIS A CA 1
ATOM 893 C C . HIS A 1 112 ? 0.699 11.415 -0.466 1.00 92.00 112 HIS A C 1
ATOM 895 O O . HIS A 1 112 ? 1.677 11.618 -1.181 1.00 92.00 112 HIS A O 1
ATOM 901 N N . ASN A 1 113 ? 0.460 10.209 0.057 1.00 92.94 113 ASN A N 1
ATOM 902 C CA . ASN A 1 113 ? 1.284 9.039 -0.227 1.00 92.94 113 ASN A CA 1
ATOM 903 C C . ASN A 1 113 ? 0.727 8.277 -1.420 1.00 92.94 113 ASN A C 1
ATOM 905 O O . ASN A 1 113 ? -0.462 7.979 -1.486 1.00 92.94 113 ASN A O 1
ATOM 909 N N . GLU A 1 114 ? 1.619 7.923 -2.335 1.00 91.56 114 GLU A N 1
ATOM 910 C CA . GLU A 1 114 ? 1.251 7.337 -3.620 1.00 91.56 114 GLU A CA 1
ATOM 911 C C . GLU A 1 114 ? 0.907 5.845 -3.500 1.00 91.56 114 GLU A C 1
ATOM 913 O O . GLU A 1 114 ? 0.058 5.313 -4.221 1.00 91.56 114 GLU A O 1
ATOM 918 N N . HIS A 1 115 ? 1.550 5.146 -2.560 1.00 94.75 115 HIS A N 1
ATOM 919 C CA . HIS A 1 115 ? 1.513 3.690 -2.516 1.00 94.75 115 HIS A CA 1
ATOM 920 C C . HIS A 1 115 ? 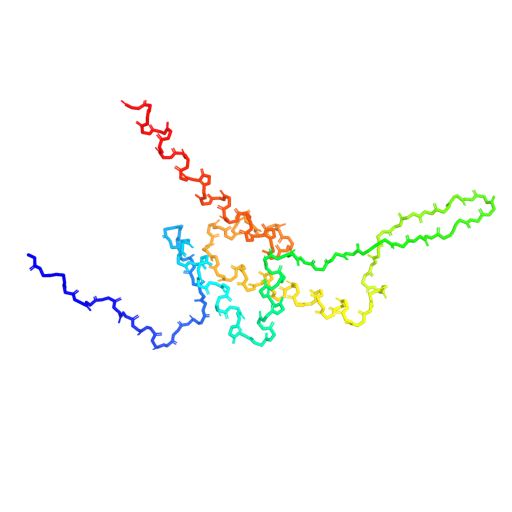0.939 3.133 -1.215 1.00 94.75 115 HIS A C 1
ATOM 922 O O . HIS A 1 115 ? 1.267 3.581 -0.115 1.00 94.75 115 HIS A O 1
ATOM 928 N N . ALA A 1 116 ? 0.154 2.063 -1.352 1.00 95.25 116 ALA A N 1
ATOM 929 C CA . ALA A 1 116 ? -0.516 1.368 -0.257 1.00 95.25 116 ALA A CA 1
ATOM 930 C C . ALA A 1 116 ? 0.419 1.025 0.911 1.00 95.25 116 ALA A C 1
ATOM 932 O O . ALA A 1 116 ? 0.060 1.236 2.064 1.00 95.25 116 ALA A O 1
ATOM 933 N N . LYS A 1 117 ? 1.636 0.556 0.613 1.00 95.62 117 LYS A N 1
ATOM 934 C CA . LYS A 1 117 ? 2.655 0.233 1.619 1.00 95.62 117 LYS A CA 1
ATOM 935 C C . LYS A 1 117 ? 3.139 1.449 2.406 1.00 95.62 117 LYS A C 1
ATOM 937 O O . LYS A 1 117 ? 3.239 1.384 3.624 1.00 95.62 117 LYS A O 1
ATOM 942 N N . GLN A 1 118 ? 3.388 2.571 1.731 1.00 95.50 118 GLN A N 1
ATOM 943 C CA . GLN A 1 118 ? 3.792 3.813 2.399 1.00 95.50 118 GLN A CA 1
ATOM 944 C C . GLN A 1 118 ? 2.687 4.312 3.331 1.00 95.50 118 GLN A C 1
ATOM 946 O O . GLN A 1 118 ? 2.965 4.738 4.449 1.00 95.50 118 GLN A O 1
ATOM 951 N N . ILE A 1 119 ? 1.432 4.226 2.878 1.00 95.50 119 ILE A N 1
ATOM 952 C CA . ILE A 1 119 ? 0.263 4.556 3.696 1.00 95.50 119 ILE A CA 1
ATOM 953 C C . ILE A 1 119 ? 0.197 3.620 4.903 1.00 95.50 119 ILE A C 1
ATOM 955 O O . ILE A 1 119 ? 0.126 4.098 6.029 1.00 95.50 119 ILE A O 1
ATOM 959 N N . TRP A 1 120 ? 0.270 2.307 4.680 1.00 95.19 120 TRP A N 1
ATOM 960 C CA . TRP A 1 120 ? 0.234 1.288 5.729 1.00 95.19 120 TRP A CA 1
ATOM 961 C C . TRP A 1 120 ? 1.279 1.548 6.823 1.00 95.19 120 TRP A C 1
ATOM 963 O O . TRP A 1 120 ? 0.939 1.625 8.004 1.00 95.19 120 TRP A O 1
ATOM 973 N N . ASP A 1 121 ? 2.533 1.770 6.428 1.00 94.31 121 ASP A N 1
ATOM 974 C CA . ASP A 1 121 ? 3.632 2.015 7.362 1.00 94.31 121 ASP A CA 1
ATOM 975 C C . ASP A 1 121 ? 3.480 3.348 8.101 1.00 94.31 121 ASP A C 1
ATOM 977 O O . ASP A 1 121 ? 3.702 3.411 9.309 1.00 94.31 121 ASP A O 1
ATOM 981 N N . LYS A 1 122 ? 3.042 4.414 7.417 1.00 93.62 122 LYS A N 1
ATOM 982 C CA . LYS A 1 122 ? 2.786 5.707 8.069 1.00 93.62 122 LYS A CA 1
ATOM 983 C C . LYS A 1 122 ? 1.649 5.629 9.079 1.00 93.62 122 LYS A C 1
ATOM 985 O O . LYS A 1 122 ? 1.775 6.207 10.153 1.00 93.62 122 LYS A O 1
ATOM 990 N N . VAL A 1 123 ? 0.564 4.917 8.775 1.00 92.00 123 VAL A N 1
ATOM 991 C CA . VAL A 1 123 ? -0.537 4.714 9.732 1.00 92.00 123 VAL A CA 1
ATOM 992 C C . VAL A 1 123 ? -0.018 3.995 10.975 1.00 92.00 123 VAL A C 1
ATOM 994 O O . VAL A 1 123 ? -0.273 4.453 12.087 1.00 92.00 123 VAL A O 1
ATOM 997 N N . LYS A 1 124 ? 0.781 2.938 10.796 1.00 91.19 124 LYS A N 1
ATOM 998 C CA . LYS A 1 124 ? 1.422 2.223 11.905 1.00 91.19 124 LYS A CA 1
ATOM 999 C C . LYS A 1 124 ? 2.285 3.142 12.770 1.00 91.19 124 LYS A C 1
ATOM 1001 O O . LYS A 1 124 ? 2.119 3.167 13.987 1.00 91.19 124 LYS A O 1
ATOM 1006 N N . LEU A 1 125 ? 3.143 3.948 12.143 1.00 91.38 125 LEU A N 1
ATOM 1007 C CA . LEU A 1 125 ? 3.997 4.915 12.840 1.00 91.38 125 LEU A CA 1
ATOM 1008 C C . LEU A 1 125 ? 3.194 5.987 13.587 1.00 91.38 125 LEU A C 1
ATOM 1010 O O . LEU A 1 125 ? 3.536 6.320 14.716 1.00 91.38 125 LEU A O 1
ATOM 1014 N N . LEU A 1 126 ? 2.123 6.518 12.991 1.00 87.81 126 LEU A N 1
ATOM 1015 C CA . LEU A 1 126 ? 1.280 7.545 13.615 1.00 87.81 126 LEU A CA 1
ATOM 1016 C C . LEU A 1 126 ? 0.588 7.042 14.887 1.00 87.81 126 LEU A C 1
ATOM 1018 O O . LEU A 1 126 ? 0.386 7.820 15.819 1.00 87.81 126 LEU A O 1
ATOM 1022 N N . ILE A 1 127 ? 0.216 5.761 14.924 1.00 84.19 127 ILE A N 1
ATOM 1023 C CA . ILE A 1 127 ? -0.429 5.154 16.090 1.00 84.19 127 ILE A CA 1
ATOM 1024 C C . ILE A 1 127 ? 0.615 4.778 17.147 1.00 84.19 127 ILE A C 1
ATOM 1026 O O . ILE A 1 127 ? 0.487 5.203 18.293 1.00 84.19 127 ILE A O 1
ATOM 1030 N N . GLN A 1 128 ? 1.701 4.103 16.765 1.00 79.25 128 GLN A N 1
ATOM 1031 C CA . GLN A 1 128 ? 2.761 3.706 17.704 1.00 79.25 128 GLN A CA 1
ATOM 1032 C C . GLN A 1 128 ? 3.526 4.910 18.284 1.00 79.25 128 GLN A C 1
ATOM 1034 O O . GLN A 1 128 ? 3.841 4.945 19.470 1.00 79.25 128 GLN A O 1
ATOM 1039 N N . GLY A 1 129 ? 3.764 5.952 17.483 1.00 65.62 129 GLY A N 1
ATOM 1040 C CA . GLY A 1 129 ? 4.361 7.208 17.949 1.00 65.62 129 GLY A CA 1
ATOM 1041 C C . GLY A 1 129 ? 3.449 8.004 18.887 1.00 65.62 129 GLY A C 1
ATOM 1042 O O . GLY A 1 129 ? 3.936 8.806 19.682 1.00 65.62 129 GLY A O 1
ATOM 1043 N N . SER A 1 130 ? 2.132 7.771 18.841 1.00 58.38 130 SER A N 1
ATOM 1044 C CA . SER A 1 130 ? 1.196 8.385 19.786 1.00 58.38 130 SER A CA 1
ATOM 1045 C C . SER A 1 130 ? 1.202 7.707 21.162 1.00 58.38 130 SER A C 1
ATOM 1047 O O . SER A 1 130 ? 1.021 8.400 22.163 1.00 58.38 130 SER A O 1
ATOM 1049 N N . GLU A 1 131 ? 1.506 6.405 21.235 1.00 55.81 131 GLU A N 1
ATOM 1050 C CA . GLU A 1 131 ? 1.631 5.653 22.496 1.00 55.81 131 GLU A CA 1
ATOM 1051 C C . GLU A 1 131 ? 2.872 6.066 23.304 1.00 55.81 131 GLU A C 1
ATOM 1053 O O . GLU A 1 131 ? 2.773 6.250 24.517 1.00 55.81 131 GLU A O 1
ATOM 1058 N N . LEU A 1 132 ? 4.007 6.332 22.639 1.00 49.31 132 LEU A N 1
ATOM 1059 C CA . LEU A 1 132 ? 5.226 6.838 23.295 1.00 49.31 132 LEU A CA 1
ATOM 1060 C C . LEU A 1 132 ? 4.993 8.175 24.023 1.00 49.31 132 LEU A C 1
ATOM 1062 O O . LEU A 1 132 ? 5.560 8.417 25.085 1.00 49.31 132 LEU A O 1
ATOM 1066 N N . SER A 1 133 ? 4.090 9.015 23.508 1.00 54.19 133 SER A N 1
ATOM 1067 C CA . SER A 1 133 ? 3.827 10.340 24.079 1.00 54.19 133 SER A CA 1
ATOM 1068 C C . SER A 1 133 ? 2.983 10.336 25.358 1.00 54.19 133 SER A C 1
ATOM 1070 O O . SER A 1 133 ? 2.940 11.355 26.041 1.00 54.19 133 SER A O 1
ATOM 1072 N N . LEU A 1 134 ? 2.292 9.239 25.686 1.00 54.28 134 LEU A N 1
ATOM 1073 C CA . LEU A 1 134 ? 1.411 9.186 26.860 1.00 54.28 134 LEU A CA 1
ATOM 1074 C C . LEU A 1 134 ? 2.212 8.803 28.110 1.00 54.28 134 LEU A C 1
ATOM 1076 O O . LEU A 1 134 ? 2.153 9.502 29.118 1.00 54.28 134 LEU A O 1
ATOM 1080 N N . GLN A 1 135 ? 3.082 7.799 27.986 1.00 53.50 135 GLN A N 1
ATOM 1081 C CA . GLN A 1 135 ? 3.958 7.353 29.069 1.00 53.50 135 GLN A CA 1
ATOM 1082 C C . GLN A 1 135 ? 5.065 8.379 29.395 1.00 53.50 135 GLN A C 1
ATOM 1084 O O . GLN A 1 135 ? 5.361 8.605 30.565 1.00 53.50 135 GLN A O 1
ATOM 1089 N N . GLU A 1 136 ? 5.625 9.074 28.393 1.00 53.75 136 GLU A N 1
ATOM 1090 C CA . GLU A 1 136 ? 6.596 10.169 28.602 1.00 53.75 136 GLU A CA 1
ATOM 1091 C C . GLU A 1 136 ? 5.971 11.452 29.184 1.00 53.75 136 GLU A C 1
ATOM 1093 O O . GLU A 1 136 ? 6.684 12.296 29.736 1.00 53.75 136 GLU A O 1
ATOM 1098 N N . ARG A 1 137 ? 4.650 11.631 29.041 1.00 51.81 137 ARG A N 1
ATOM 1099 C CA . ARG A 1 137 ? 3.899 12.730 29.671 1.00 51.81 137 ARG A CA 1
ATOM 1100 C C . ARG A 1 137 ? 3.517 12.400 31.109 1.00 51.81 137 ARG A C 1
ATOM 1102 O O . ARG A 1 137 ? 3.584 13.286 31.952 1.00 51.81 137 ARG A O 1
ATOM 1109 N N . GLU A 1 138 ? 3.163 11.149 31.389 1.00 53.31 138 GLU A N 1
ATOM 1110 C CA . GLU A 1 138 ? 2.848 10.680 32.742 1.00 53.31 138 GLU A CA 1
ATOM 1111 C C . GLU A 1 138 ? 4.099 10.516 33.614 1.00 53.31 138 GLU A C 1
ATOM 1113 O O . GLU A 1 138 ? 4.030 10.766 34.808 1.00 53.31 138 GLU A O 1
ATOM 1118 N N . SER A 1 139 ? 5.268 10.198 33.042 1.00 54.69 139 SER A N 1
ATOM 1119 C CA . SER A 1 139 ? 6.528 10.115 33.802 1.00 54.69 139 SER A CA 1
ATOM 1120 C C . SER A 1 139 ? 7.134 11.478 34.175 1.00 54.69 139 SER A C 1
ATOM 1122 O O . SER A 1 139 ? 8.245 11.530 34.703 1.00 54.69 139 SER A O 1
ATOM 1124 N N . LYS A 1 140 ? 6.473 12.581 33.807 1.00 53.41 140 LYS A N 1
ATOM 1125 C CA . LYS A 1 140 ? 6.903 13.966 34.064 1.00 53.41 140 LYS A CA 1
ATOM 1126 C C . LYS A 1 140 ? 5.904 14.747 34.931 1.00 53.41 140 LYS A C 1
ATOM 1128 O O . LYS A 1 140 ? 6.056 15.962 35.061 1.00 53.41 140 LYS A O 1
ATOM 1133 N N . LEU A 1 141 ? 4.915 14.059 35.503 1.00 41.78 141 LEU A N 1
ATOM 1134 C CA . LEU A 1 141 ? 4.015 14.543 36.555 1.00 41.78 141 LEU A CA 1
ATOM 1135 C C . LEU A 1 141 ? 4.328 13.807 37.861 1.00 41.78 141 LEU A C 1
ATOM 1137 O O . LEU A 1 141 ? 4.162 14.446 38.922 1.00 41.78 141 LEU A O 1
#

Organism: Tanacetum cinerariifolium (NCBI:txid118510)

Secondary structure (DSSP, 8-state):
-----------TTS-------SGGGHHHHHHHHHHHHHTSTTHHHHHHHHHH------EEEEPPBTTB--EEEE--GGG--HHHHHHHHHHHHHHHHHHHTS-HHHHHHHTT--SHHHHHHHHHHHHHHHHHHHHHHHTT-

Foldseek 3Di:
DDDPPPDPPPPPPDDLALAPQDLVCVVVCVVCLLVSLCPDDVSVLLSCCQAVHAQDFDWDWAPDDPPGHIDIDTDDPVNDDPVNVVRNVSQQVSLVSLLSRYHPVLNVVQVPPDGNNSSNVVSVCVSVVVVVVVVVVVVVD

Radius of gyration: 21.35 Å; chains: 1; bounding box: 57×27×69 Å

Sequence (141 aa):
MSLSLAKNFMFVGADNRPPMRDKTKYNSWESYMPLYIKGKEHGKLLVDLVLNGPFQYGKIIEPGNETTPATVRARTYIHLTNKEKIRESFGIKATNIVLQGLSQDIYNLVNHNEHAKQIWDKVKLLIQGSELSLQERESKL